Protein AF-X0XAU9-F1 (afdb_monomer)

Foldseek 3Di:
DDALVNFDDDDDVLVVLLCVVVPDDPLEDEAEAEDQQRNSVVRSSVVNCVVVVHDYNYYYDYPNPDDPVPDPPPPPVVVPD

Secondary structure (DSSP, 8-state):
---GGGS-S----HHHHHHGGGG-STT--EEEEE--TTTHHHHHHHHHHHHTT---EEEEE--SS--TTSS---GGGTTT-

Solvent-accessible surface area (backbone atoms only — not comparable to full-atom values): 5361 Å² total; per-residue (Å²): 134,91,54,40,86,76,37,66,76,90,77,88,55,62,70,62,57,64,45,54,68,72,68,53,65,87,71,69,51,73,46,78,49,75,66,48,90,76,34,26,62,55,42,46,45,50,54,51,31,60,75,69,72,51,72,63,55,73,44,78,47,64,81,89,73,67,62,93,79,79,51,86,81,56,68,76,73,67,76,73,119

pLDDT: mean 81.13, std 16.71, range [40.97, 96.0]

Nearest PDB structures (foldseek):
  7dsu-assembly1_A  TM=6.433E-01  e=3.068E-01  Mycoplasmopsis bovis
  7m3e-assembly1_B  TM=5.883E-01  e=7.836E-01  Homo sapiens
  8tao-assembly1_A  TM=6.132E-01  e=1.024E+00  Homo sapiens
  6l6f-assembly1_C  TM=5.170E-01  e=5.845E+00  Rattus norvegicus

InterPro domains:
  IPR029063 S-adenosyl-L-methionine-dependent methyltransferase superfamily [G3DSA:3.40.50.150] (2-80)

Radius of gyration: 14.55 Å; Cα contacts (8 Å, |Δi|>4): 72; chains: 1; bounding box: 35×26×37 Å

Mean predicted aligned error: 7.81 Å

Structure (mmCIF, N/CA/C/O backbone):
data_AF-X0XAU9-F1
#
_entry.id   AF-X0XAU9-F1
#
loop_
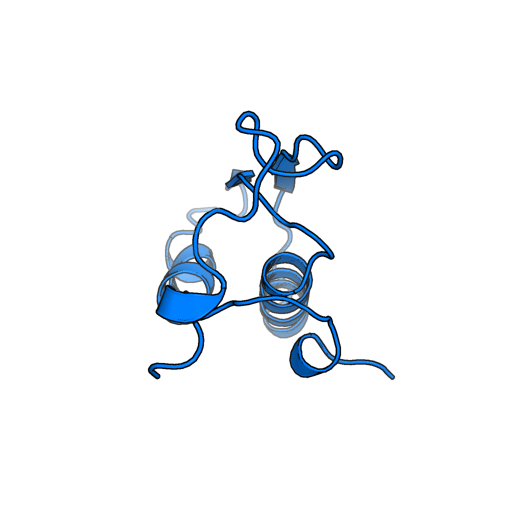_atom_site.group_PDB
_atom_site.id
_atom_site.type_symbol
_atom_site.label_atom_id
_atom_site.label_alt_id
_atom_site.label_comp_id
_atom_site.label_asym_id
_atom_site.label_entity_id
_atom_site.label_seq_id
_atom_site.pdbx_PDB_ins_code
_atom_site.Cartn_x
_atom_site.Cartn_y
_atom_site.Cartn_z
_atom_site.occupancy
_atom_site.B_iso_or_equiv
_atom_site.auth_seq_id
_atom_site.auth_comp_id
_atom_site.auth_asym_id
_atom_site.auth_atom_id
_atom_site.pdbx_PDB_model_num
ATOM 1 N N . MET A 1 1 ? -15.404 -2.006 -10.234 1.00 63.88 1 MET A N 1
ATOM 2 C CA . MET A 1 1 ? -14.373 -1.288 -9.451 1.00 63.88 1 MET A CA 1
ATOM 3 C C . MET A 1 1 ? -13.094 -2.108 -9.537 1.00 63.88 1 MET A C 1
ATOM 5 O O . MET A 1 1 ? -13.206 -3.321 -9.421 1.00 63.88 1 MET A O 1
ATOM 9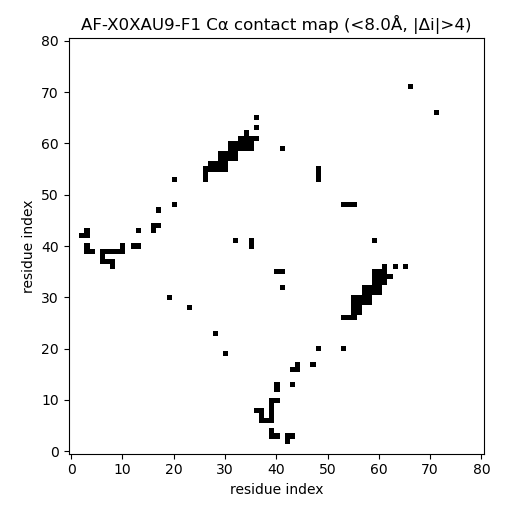 N N . LYS A 1 2 ? -11.939 -1.497 -9.830 1.00 78.12 2 LYS A N 1
ATOM 10 C CA . LYS A 1 2 ? -10.656 -2.224 -9.881 1.00 78.12 2 LYS A CA 1
ATOM 11 C C . LYS A 1 2 ? -10.252 -2.656 -8.466 1.00 78.12 2 LYS A C 1
ATOM 13 O O . LYS A 1 2 ? -10.477 -1.884 -7.535 1.00 78.12 2 LYS A O 1
ATOM 18 N N . ARG A 1 3 ? -9.697 -3.860 -8.325 1.00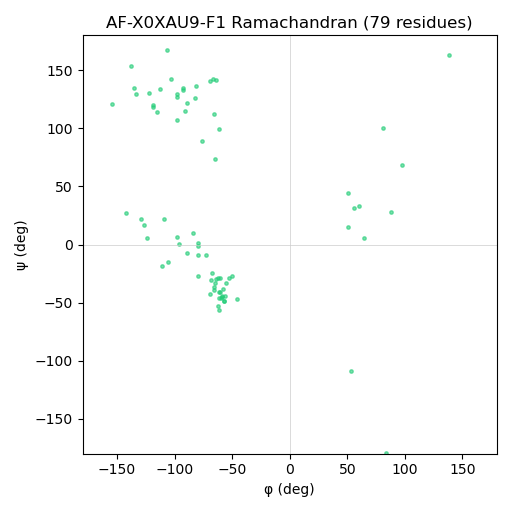 90.06 3 ARG A N 1
ATOM 19 C CA . ARG A 1 3 ? -9.162 -4.410 -7.066 1.00 90.06 3 ARG A CA 1
ATOM 20 C C . ARG A 1 3 ? -7.637 -4.410 -7.099 1.00 90.06 3 ARG A C 1
ATOM 22 O O . ARG A 1 3 ? -7.045 -4.260 -8.169 1.00 90.06 3 ARG A O 1
ATOM 29 N N . TRP A 1 4 ? -6.990 -4.630 -5.957 1.00 94.56 4 TRP A N 1
ATOM 30 C CA . TRP A 1 4 ? -5.524 -4.701 -5.896 1.00 94.56 4 TRP A CA 1
ATOM 31 C C . TRP A 1 4 ? -4.920 -5.738 -6.862 1.00 94.56 4 TRP A C 1
ATOM 33 O O . TRP A 1 4 ? -3.851 -5.504 -7.420 1.00 94.56 4 TRP A O 1
ATOM 43 N N . GLN A 1 5 ? -5.605 -6.859 -7.131 1.00 94.31 5 GLN A N 1
ATOM 44 C CA . GLN A 1 5 ? -5.108 -7.897 -8.045 1.00 94.31 5 GLN A CA 1
ATOM 45 C C . GLN A 1 5 ? -4.895 -7.372 -9.471 1.00 94.31 5 GLN A C 1
ATOM 47 O O . GLN A 1 5 ? -3.999 -7.860 -10.162 1.00 94.31 5 GLN A O 1
ATOM 52 N N . ASP A 1 6 ? -5.675 -6.364 -9.874 1.00 95.00 6 ASP A N 1
ATOM 53 C CA . ASP A 1 6 ? -5.647 -5.765 -11.211 1.00 95.00 6 ASP A CA 1
ATOM 54 C C . ASP A 1 6 ? -4.480 -4.774 -11.388 1.00 95.00 6 ASP A C 1
ATOM 56 O O . ASP A 1 6 ? -4.229 -4.296 -12.496 1.00 95.00 6 ASP A O 1
ATOM 60 N N . ILE A 1 7 ? -3.768 -4.435 -10.306 1.00 94.06 7 ILE A N 1
ATOM 61 C CA . ILE A 1 7 ? -2.608 -3.543 -10.342 1.00 94.06 7 ILE A CA 1
ATOM 62 C C . ILE A 1 7 ? -1.373 -4.362 -10.759 1.00 94.06 7 ILE A C 1
ATOM 64 O O . ILE A 1 7 ? -1.081 -5.391 -10.128 1.00 94.06 7 ILE A O 1
ATOM 68 N N . PRO A 1 8 ? -0.630 -3.947 -11.806 1.00 92.50 8 PRO A N 1
ATOM 69 C CA . PRO A 1 8 ? 0.602 -4.619 -12.194 1.00 92.50 8 PRO A CA 1
ATOM 70 C C . PRO A 1 8 ? 1.659 -4.516 -11.093 1.00 92.50 8 PRO A C 1
ATOM 72 O O . PRO A 1 8 ? 1.817 -3.476 -10.456 1.00 92.50 8 PRO A O 1
ATOM 75 N N . GLY A 1 9 ? 2.409 -5.593 -10.900 1.00 88.62 9 GLY A N 1
ATOM 76 C CA . GLY A 1 9 ? 3.447 -5.675 -9.880 1.00 88.62 9 GLY A CA 1
ATOM 77 C C . GLY A 1 9 ? 3.436 -7.017 -9.163 1.00 88.62 9 GLY A C 1
ATOM 78 O O . GLY A 1 9 ? 2.459 -7.771 -9.223 1.00 88.62 9 GLY A O 1
ATOM 79 N N . TRP A 1 10 ? 4.544 -7.299 -8.487 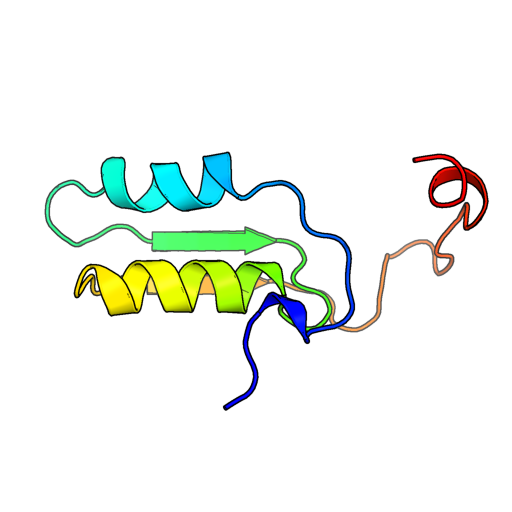1.00 88.06 10 TRP A N 1
ATOM 80 C CA . TRP A 1 10 ? 4.704 -8.473 -7.644 1.00 88.06 10 TRP A CA 1
ATOM 81 C C . TRP A 1 10 ? 4.332 -8.141 -6.199 1.00 88.06 10 TRP A C 1
ATOM 83 O O . TRP A 1 10 ? 4.725 -7.101 -5.675 1.00 88.06 10 TRP A O 1
ATOM 93 N N . PHE A 1 11 ? 3.565 -9.026 -5.572 1.00 92.75 11 PHE A N 1
ATOM 94 C CA . PHE A 1 11 ? 3.169 -8.919 -4.176 1.00 92.75 11 PHE A CA 1
ATOM 95 C C . PHE A 1 11 ? 2.866 -10.321 -3.645 1.00 92.75 11 PHE A C 1
ATOM 97 O O . PHE A 1 11 ? 2.021 -11.005 -4.213 1.00 92.75 11 PHE A O 1
ATOM 104 N N . ASN A 1 12 ? 3.588 -10.747 -2.608 1.00 91.62 12 ASN A N 1
ATOM 105 C CA . ASN A 1 12 ? 3.394 -12.028 -1.915 1.00 91.62 12 ASN A CA 1
ATOM 106 C C . ASN A 1 12 ? 3.614 -11.895 -0.388 1.00 91.62 12 ASN A C 1
ATOM 108 O O . ASN A 1 12 ? 4.060 -12.829 0.287 1.00 91.62 12 ASN A O 1
ATOM 112 N N . PHE A 1 13 ? 3.378 -10.692 0.145 1.00 87.69 13 PHE A N 1
ATOM 113 C CA . PHE A 1 13 ? 3.572 -10.350 1.556 1.00 87.69 13 PHE A CA 1
ATOM 114 C C . PHE A 1 13 ? 2.246 -10.140 2.294 1.00 87.69 13 PHE A C 1
ATOM 116 O O . PHE A 1 13 ? 2.229 -9.498 3.345 1.00 87.69 13 PHE A O 1
ATOM 123 N N . GLU A 1 14 ? 1.145 -10.692 1.781 1.00 92.94 14 GLU A N 1
ATOM 124 C CA . GLU A 1 14 ? -0.213 -10.575 2.326 1.00 92.94 14 GLU A CA 1
ATOM 125 C C . GLU A 1 14 ? -0.219 -10.796 3.837 1.00 92.94 14 GLU A C 1
ATOM 127 O O . GLU A 1 14 ? -0.706 -9.959 4.588 1.00 92.94 14 GLU A O 1
ATOM 132 N N . ARG A 1 15 ? 0.459 -11.852 4.302 1.00 91.25 15 ARG A N 1
ATOM 133 C CA . ARG A 1 15 ? 0.535 -12.198 5.726 1.00 91.25 15 ARG A CA 1
ATOM 134 C C . ARG A 1 15 ? 1.115 -11.082 6.601 1.00 91.25 15 ARG A C 1
ATOM 136 O O . ARG A 1 15 ? 0.670 -10.914 7.731 1.00 91.25 15 ARG A O 1
ATOM 143 N N . VAL A 1 16 ? 2.124 -10.344 6.134 1.00 88.06 16 VAL A N 1
ATOM 144 C CA . VAL A 1 16 ? 2.713 -9.232 6.907 1.00 88.06 16 VAL A CA 1
ATOM 145 C C . VAL A 1 16 ? 1.714 -8.080 7.000 1.00 88.06 16 VAL A C 1
ATOM 147 O O . VAL A 1 16 ? 1.521 -7.513 8.075 1.00 88.06 16 VAL A O 1
ATOM 150 N N . TYR A 1 17 ? 1.041 -7.785 5.890 1.00 91.31 17 TYR A N 1
ATOM 151 C CA . TYR A 1 17 ? 0.009 -6.757 5.808 1.00 91.31 17 TYR A CA 1
ATOM 152 C C . TYR A 1 17 ? -1.226 -7.112 6.651 1.00 91.31 17 TYR A C 1
ATOM 154 O O . TYR A 1 17 ? -1.745 -6.254 7.358 1.00 91.31 17 TYR A O 1
ATOM 162 N N . ASP A 1 18 ? -1.635 -8.381 6.684 1.00 91.25 18 ASP A N 1
ATOM 163 C CA . ASP A 1 18 ? -2.744 -8.875 7.512 1.00 91.25 18 ASP A CA 1
ATOM 164 C C . ASP A 1 18 ? -2.456 -8.761 9.014 1.00 91.25 18 ASP A C 1
ATOM 166 O O . ASP A 1 18 ? -3.364 -8.539 9.820 1.00 91.25 18 ASP A O 1
ATOM 170 N N . LEU A 1 19 ? -1.187 -8.918 9.402 1.00 88.81 19 LEU A N 1
ATOM 171 C CA . LEU A 1 19 ? -0.749 -8.824 10.792 1.00 88.81 19 LEU A CA 1
ATOM 172 C C . LEU A 1 19 ? -0.600 -7.378 11.268 1.00 88.81 19 LEU A C 1
ATOM 174 O O . LEU A 1 19 ? -0.753 -7.125 12.462 1.00 88.81 19 LEU A O 1
ATOM 178 N N . ALA A 1 20 ? -0.330 -6.423 10.377 1.00 85.38 20 ALA A N 1
ATOM 179 C CA . ALA A 1 20 ? -0.115 -5.029 10.760 1.00 85.38 20 ALA A CA 1
ATOM 180 C C . ALA A 1 20 ? -1.299 -4.429 11.553 1.00 85.38 20 ALA A C 1
ATOM 182 O O . ALA A 1 20 ? -1.060 -3.846 12.615 1.00 85.38 20 ALA A O 1
ATOM 183 N N . PRO A 1 21 ? -2.569 -4.649 11.157 1.00 82.19 21 PRO A N 1
ATOM 184 C CA . PRO A 1 21 ? -3.718 -4.267 11.966 1.00 82.19 21 PRO A CA 1
ATOM 185 C C . PRO A 1 21 ? -3.810 -4.957 13.332 1.00 82.19 21 PRO A C 1
ATOM 187 O O . PRO A 1 21 ? -4.358 -4.389 14.268 1.00 82.19 21 PRO A O 1
ATOM 190 N N . VAL A 1 22 ? -3.296 -6.180 13.485 1.00 83.31 22 VAL A N 1
ATOM 191 C CA . VAL A 1 22 ? -3.351 -6.913 14.766 1.00 83.31 22 VAL A CA 1
ATOM 192 C C . VAL A 1 22 ? -2.460 -6.249 15.817 1.00 83.31 22 VAL A C 1
ATOM 194 O O . VAL A 1 22 ? -2.768 -6.271 17.007 1.00 83.31 22 VAL A O 1
ATOM 197 N N . PHE A 1 23 ? -1.375 -5.609 15.385 1.00 77.19 23 PHE A N 1
ATOM 198 C CA . PHE A 1 23 ? -0.470 -4.887 16.276 1.00 77.19 23 PHE A CA 1
ATOM 199 C C . PHE A 1 23 ? -0.971 -3.489 16.671 1.00 77.1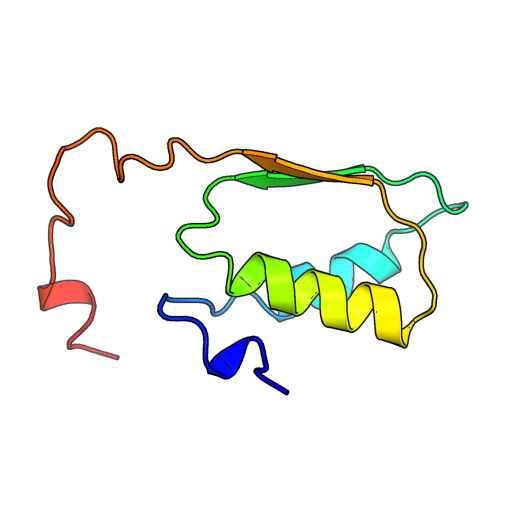9 23 PHE A C 1
ATOM 201 O O . PHE A 1 23 ? -0.313 -2.829 17.479 1.00 77.19 23 PHE A O 1
ATOM 208 N N . LEU A 1 24 ? -2.134 -3.040 16.173 1.00 69.75 24 LEU A N 1
ATOM 209 C CA . LEU A 1 24 ? -2.763 -1.786 16.598 1.00 69.75 24 LEU A CA 1
ATOM 210 C C . LEU A 1 24 ? -3.101 -1.822 18.088 1.00 69.75 24 LEU A C 1
ATOM 212 O O . LEU A 1 24 ? -4.147 -2.308 18.511 1.00 69.75 24 LEU A O 1
ATOM 216 N N . ARG A 1 25 ? -2.237 -1.213 18.899 1.00 60.22 25 ARG A N 1
ATOM 217 C CA . ARG A 1 25 ? -2.613 -0.744 20.232 1.00 60.22 25 ARG A CA 1
ATOM 218 C C . ARG A 1 25 ? -3.129 0.688 20.113 1.00 60.22 25 ARG A C 1
ATOM 220 O O . ARG A 1 25 ? -2.407 1.576 19.668 1.00 60.22 25 ARG A O 1
ATOM 227 N N . ASN A 1 26 ? -4.371 0.914 20.538 1.00 62.84 26 ASN A N 1
ATOM 228 C CA . ASN A 1 26 ? -4.968 2.241 20.740 1.00 62.84 26 ASN A CA 1
ATOM 229 C C . ASN A 1 26 ? -5.057 3.156 19.497 1.00 62.84 26 ASN A C 1
ATOM 231 O O . ASN A 1 26 ? -4.962 4.370 19.653 1.00 62.84 26 ASN A O 1
ATOM 235 N N . ASN A 1 27 ? -5.256 2.612 18.287 1.00 62.47 27 ASN A N 1
ATOM 236 C CA . ASN A 1 27 ? -5.561 3.390 17.067 1.00 62.47 27 ASN A CA 1
ATOM 237 C C . ASN A 1 27 ? -4.537 4.490 16.699 1.00 62.47 27 ASN A C 1
ATOM 239 O O . ASN A 1 27 ? -4.908 5.530 16.168 1.00 62.47 27 ASN A O 1
ATOM 243 N N . LYS A 1 28 ? -3.247 4.306 17.017 1.00 68.50 28 LYS A N 1
ATOM 244 C CA . LYS A 1 28 ? -2.193 5.324 16.788 1.00 68.50 28 LYS A CA 1
ATOM 245 C C . LYS A 1 28 ? -0.962 4.800 16.047 1.00 68.50 28 LYS A C 1
ATOM 247 O O . LYS A 1 28 ? 0.125 5.362 16.180 1.00 68.50 28 LYS A O 1
ATOM 252 N N . LEU A 1 29 ? -1.093 3.701 15.309 1.00 71.69 29 LEU A N 1
ATOM 253 C CA . LEU A 1 29 ? 0.049 3.138 14.595 1.00 71.69 29 LEU A CA 1
ATOM 254 C C . LEU A 1 29 ? 0.287 3.880 13.283 1.00 71.69 29 LEU A C 1
ATOM 256 O O . LEU A 1 29 ? -0.646 4.161 12.533 1.00 71.69 29 LEU A O 1
ATOM 260 N N . LYS A 1 30 ? 1.563 4.154 13.024 1.00 84.62 30 LYS A N 1
ATOM 261 C CA . LYS A 1 30 ? 2.059 4.593 11.726 1.00 84.62 30 LYS A CA 1
ATOM 262 C C . LYS A 1 30 ? 2.613 3.378 11.009 1.00 84.62 30 LYS A C 1
ATOM 264 O O . LYS A 1 30 ? 3.418 2.651 11.592 1.00 84.62 30 LYS A O 1
ATOM 269 N N . PHE A 1 31 ? 2.196 3.161 9.774 1.00 87.62 31 PHE A N 1
ATOM 270 C CA . PHE A 1 31 ? 2.746 2.109 8.931 1.00 87.62 31 PHE A CA 1
ATOM 271 C C . PHE A 1 31 ? 3.513 2.754 7.782 1.00 87.62 31 PHE A C 1
ATOM 273 O O . PHE A 1 31 ? 3.027 3.704 7.173 1.00 87.62 31 PHE A O 1
ATOM 280 N N . LEU A 1 32 ? 4.717 2.253 7.511 1.00 91.75 32 LEU A N 1
ATOM 281 C CA . LEU A 1 32 ? 5.565 2.729 6.425 1.00 91.75 32 LEU A CA 1
ATOM 282 C C . LEU A 1 32 ? 5.816 1.589 5.437 1.00 91.75 32 LEU A C 1
ATOM 284 O O . LEU A 1 32 ? 6.434 0.587 5.791 1.00 91.75 32 LEU A O 1
ATOM 288 N N . GLU A 1 33 ? 5.374 1.772 4.198 1.00 93.12 33 GLU A N 1
ATOM 289 C CA . GLU A 1 33 ? 5.758 0.939 3.059 1.00 93.12 33 GLU A CA 1
ATOM 290 C C . GLU A 1 33 ? 6.970 1.559 2.350 1.00 93.12 33 GLU A C 1
ATOM 292 O O . GLU A 1 33 ? 6.992 2.759 2.071 1.00 93.12 33 GLU A O 1
ATOM 297 N N . ILE A 1 34 ? 7.981 0.738 2.054 1.00 93.25 34 ILE A N 1
ATOM 298 C CA . ILE A 1 34 ? 9.171 1.135 1.293 1.00 93.25 34 ILE A CA 1
ATOM 299 C C . ILE A 1 34 ? 9.178 0.340 -0.012 1.00 93.25 34 ILE A C 1
ATOM 301 O O . ILE A 1 34 ? 9.354 -0.877 0.010 1.00 93.25 34 ILE A O 1
ATOM 305 N N . GLY A 1 35 ? 9.019 1.040 -1.135 1.00 91.81 35 GLY A N 1
ATOM 306 C CA . GLY A 1 35 ? 8.852 0.442 -2.458 1.00 91.81 35 GLY A CA 1
ATOM 307 C C . GLY A 1 35 ? 7.413 -0.021 -2.689 1.00 91.81 35 GLY A C 1
ATOM 308 O O . GLY A 1 35 ? 7.030 -1.101 -2.255 1.00 91.81 35 GLY A O 1
ATOM 309 N N . SER A 1 36 ? 6.637 0.786 -3.409 1.00 92.94 36 SER A N 1
ATOM 310 C CA . SER A 1 36 ? 5.230 0.520 -3.745 1.00 92.94 36 SER A CA 1
ATOM 311 C C . SER A 1 36 ? 5.008 0.240 -5.228 1.00 92.94 36 SER A C 1
ATOM 313 O O . SER A 1 36 ? 3.988 -0.342 -5.603 1.00 92.94 36 SER A O 1
ATOM 315 N N . PHE A 1 37 ? 5.955 0.625 -6.089 1.00 92.94 37 PHE A N 1
ATOM 316 C CA . PHE A 1 37 ? 5.824 0.536 -7.537 1.00 92.94 37 PHE A CA 1
ATOM 317 C C . PHE A 1 37 ? 4.537 1.229 -8.031 1.00 92.94 37 PHE A C 1
ATOM 319 O O . PHE A 1 37 ? 4.449 2.453 -7.995 1.00 92.94 37 PHE A O 1
ATOM 326 N N . LEU A 1 38 ? 3.539 0.466 -8.490 1.00 94.31 38 LEU A N 1
ATOM 327 C CA . LEU A 1 38 ? 2.229 0.976 -8.919 1.00 94.31 38 LEU A CA 1
ATOM 328 C C . LEU A 1 38 ? 1.144 0.865 -7.832 1.00 94.31 38 LEU A C 1
ATOM 330 O O . LEU A 1 38 ? -0.023 1.137 -8.102 1.00 94.31 38 LEU A O 1
ATOM 334 N N . GLY A 1 39 ? 1.511 0.460 -6.614 1.00 95.19 39 GLY A N 1
ATOM 335 C CA . GLY A 1 39 ? 0.635 0.460 -5.442 1.00 95.19 39 GLY A CA 1
ATOM 336 C C . GLY A 1 39 ? -0.205 -0.804 -5.257 1.00 95.19 39 GLY A C 1
ATOM 337 O O . GLY A 1 39 ? -1.292 -0.734 -4.687 1.00 95.19 39 GLY A O 1
ATOM 338 N N . LYS A 1 40 ? 0.255 -1.971 -5.732 1.00 96.00 40 LYS A N 1
ATOM 339 C CA . LYS A 1 40 ? -0.477 -3.244 -5.573 1.00 96.00 40 LYS A CA 1
ATOM 340 C C . LYS A 1 40 ? -0.657 -3.622 -4.096 1.00 96.00 40 LYS A C 1
ATOM 342 O O . LYS A 1 40 ? -1.781 -3.793 -3.630 1.00 96.00 40 LYS A O 1
ATOM 347 N N . SER A 1 41 ? 0.451 -3.707 -3.369 1.00 95.94 41 SER A N 1
ATOM 348 C CA . SER A 1 41 ? 0.521 -3.913 -1.916 1.00 95.94 41 SER A CA 1
ATOM 349 C C . SER A 1 41 ? -0.165 -2.791 -1.140 1.00 95.94 41 SER A C 1
ATOM 351 O O . SER A 1 41 ? -0.919 -3.045 -0.202 1.00 95.94 41 SER A O 1
ATOM 353 N N . THR A 1 42 ? 0.024 -1.546 -1.577 1.00 95.75 42 THR A N 1
ATOM 354 C CA . THR A 1 42 ? -0.648 -0.382 -0.998 1.00 95.75 42 THR A CA 1
ATOM 355 C C . THR A 1 42 ? -2.170 -0.528 -1.034 1.00 95.75 42 THR A C 1
ATOM 357 O O . THR A 1 42 ? -2.846 -0.338 -0.022 1.00 95.75 42 THR A O 1
ATOM 360 N N . MET A 1 43 ? -2.729 -0.893 -2.192 1.00 95.75 43 MET A N 1
ATOM 361 C CA . MET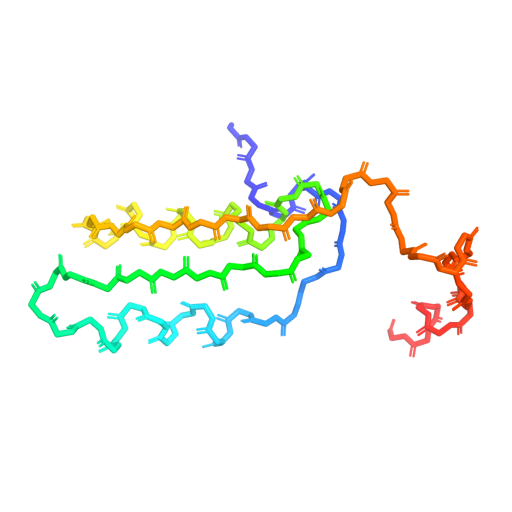 A 1 43 ? -4.171 -1.078 -2.346 1.00 95.75 43 MET A CA 1
ATOM 362 C C . MET A 1 43 ? -4.674 -2.263 -1.516 1.00 95.75 43 MET A C 1
ATOM 364 O O . MET A 1 43 ? -5.746 -2.172 -0.922 1.00 95.75 43 MET A O 1
ATOM 368 N N . TYR A 1 44 ? -3.885 -3.339 -1.412 1.00 95.75 44 TYR A N 1
ATOM 369 C CA . TYR A 1 44 ? -4.186 -4.461 -0.519 1.00 95.75 44 TYR A CA 1
ATOM 370 C C . TYR A 1 44 ? -4.336 -3.999 0.940 1.00 95.75 44 TYR A C 1
ATOM 372 O O . TYR A 1 44 ? -5.347 -4.291 1.581 1.00 95.75 44 TYR A O 1
ATOM 380 N N . MET A 1 45 ? -3.388 -3.199 1.445 1.00 94.38 45 MET A N 1
ATOM 381 C CA . MET A 1 45 ? -3.470 -2.627 2.794 1.00 94.38 45 MET A CA 1
ATOM 382 C C . MET A 1 45 ? -4.710 -1.753 2.972 1.00 94.38 45 MET A C 1
ATOM 384 O O . MET A 1 45 ? -5.428 -1.877 3.963 1.00 94.38 45 MET A O 1
ATOM 388 N N . TYR A 1 46 ? -4.981 -0.879 2.001 1.00 92.62 46 TYR A N 1
ATOM 389 C CA . TYR A 1 46 ? -6.145 0.000 2.031 1.00 92.62 46 TYR A CA 1
ATOM 390 C C . TYR A 1 46 ? -7.458 -0.790 2.118 1.00 92.62 46 TYR A C 1
ATOM 392 O O . TYR A 1 46 ? -8.328 -0.448 2.919 1.00 92.62 46 TYR A O 1
ATOM 400 N N . GLU A 1 47 ? -7.603 -1.867 1.339 1.00 93.56 47 GLU A N 1
ATOM 401 C CA . GLU A 1 47 ? -8.786 -2.731 1.390 1.00 93.56 47 GLU A CA 1
ATOM 402 C C . GLU A 1 47 ?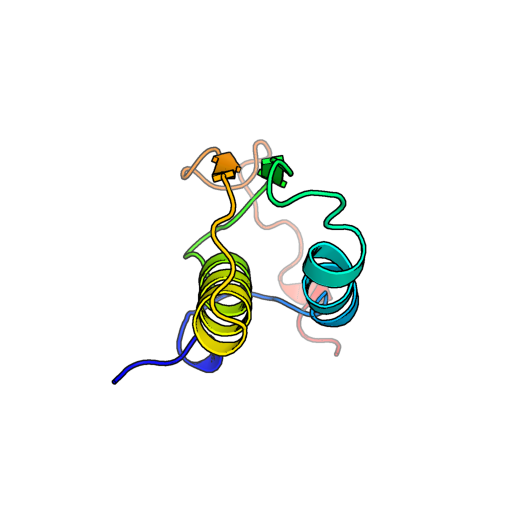 -8.956 -3.381 2.773 1.00 93.56 47 GLU A C 1
ATOM 404 O O . GLU A 1 47 ? -10.068 -3.392 3.309 1.00 93.56 47 GLU A O 1
ATOM 409 N N . ILE A 1 48 ? -7.865 -3.836 3.400 1.00 91.94 48 ILE A N 1
ATOM 410 C CA . ILE A 1 48 ? -7.891 -4.379 4.766 1.00 91.94 48 ILE A CA 1
ATOM 411 C C . ILE A 1 48 ? -8.335 -3.319 5.771 1.00 91.94 48 ILE A C 1
ATOM 413 O O . ILE A 1 48 ? -9.278 -3.558 6.531 1.00 91.94 48 ILE A O 1
ATOM 417 N N . LEU A 1 49 ? -7.679 -2.157 5.777 1.00 90.12 49 LEU A N 1
ATOM 418 C CA . LEU A 1 49 ? -7.967 -1.069 6.712 1.00 90.12 49 LEU A CA 1
ATOM 419 C C . LEU A 1 49 ? -9.422 -0.613 6.591 1.00 90.12 49 LEU A C 1
ATOM 421 O O . LEU A 1 49 ? -10.132 -0.520 7.594 1.00 90.12 49 LEU A O 1
ATOM 425 N N . LYS A 1 50 ? -9.898 -0.446 5.353 1.00 90.00 50 LYS A N 1
ATOM 426 C CA . LYS A 1 50 ? -11.289 -0.108 5.055 1.00 90.00 50 LYS A CA 1
ATOM 427 C C . LYS A 1 50 ? -12.257 -1.181 5.549 1.00 90.00 50 LYS A C 1
ATOM 429 O O . LYS A 1 50 ? -13.253 -0.843 6.180 1.00 90.00 50 LYS A O 1
ATOM 434 N N . SER A 1 51 ? -11.972 -2.463 5.302 1.00 90.75 51 SER A N 1
ATOM 435 C CA . SER A 1 51 ? -12.846 -3.571 5.725 1.00 90.75 51 SER A CA 1
ATOM 436 C C . SER A 1 51 ? -12.980 -3.689 7.247 1.00 90.75 51 SER A C 1
ATOM 438 O O . SER A 1 51 ? -14.016 -4.123 7.745 1.00 90.75 51 SER A O 1
ATOM 440 N N . LYS A 1 52 ? -11.944 -3.283 7.988 1.00 87.50 52 LYS A N 1
ATOM 441 C CA . LYS A 1 52 ? -11.895 -3.331 9.454 1.00 87.50 52 LYS A CA 1
ATOM 442 C C . LYS A 1 52 ? -12.277 -2.003 10.115 1.00 87.50 52 LYS A C 1
ATOM 444 O O . LYS A 1 52 ? -12.262 -1.931 11.340 1.00 87.50 52 LYS A O 1
ATOM 449 N N . ASN A 1 53 ? -12.619 -0.978 9.328 1.00 88.06 53 ASN A N 1
ATOM 450 C CA . ASN A 1 53 ? -12.877 0.387 9.791 1.00 88.06 53 ASN A CA 1
ATOM 451 C C . ASN A 1 53 ? -11.745 0.935 10.681 1.00 88.06 53 ASN A C 1
ATOM 453 O O . ASN A 1 53 ? -11.976 1.487 11.756 1.00 88.06 53 ASN A O 1
ATOM 457 N N . ILE A 1 54 ? -10.507 0.709 10.244 1.00 86.31 54 ILE A N 1
ATOM 458 C CA . ILE A 1 54 ? -9.302 1.138 10.944 1.00 86.31 54 ILE A CA 1
ATOM 459 C C . ILE A 1 54 ? -8.806 2.432 10.317 1.00 86.31 54 ILE A C 1
ATOM 461 O O . ILE A 1 54 ? -8.552 2.487 9.115 1.00 86.31 54 ILE A O 1
ATOM 465 N N . ASP A 1 55 ? -8.605 3.435 11.165 1.00 85.44 55 ASP A N 1
ATOM 466 C CA . ASP A 1 55 ? -7.898 4.658 10.813 1.00 85.44 55 ASP A CA 1
ATOM 467 C C . ASP A 1 55 ? -6.404 4.488 11.133 1.00 85.44 55 ASP A C 1
ATOM 469 O O . ASP A 1 55 ? -6.022 4.260 12.286 1.00 85.44 55 ASP A O 1
ATOM 473 N N . MET A 1 56 ? -5.566 4.503 10.097 1.00 85.75 56 MET A N 1
ATOM 474 C CA . MET A 1 56 ? -4.123 4.282 10.190 1.00 85.75 56 MET A CA 1
ATOM 475 C C . MET A 1 56 ? -3.386 5.315 9.342 1.00 85.75 56 MET A C 1
ATOM 477 O O . MET A 1 56 ? -3.710 5.521 8.174 1.00 85.75 56 MET A O 1
AT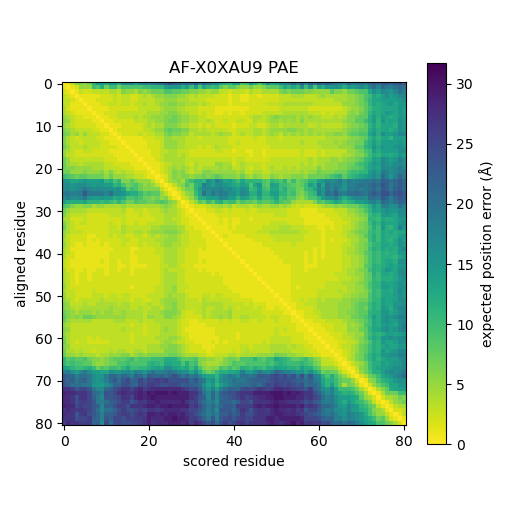OM 481 N N . ASP A 1 57 ? -2.332 5.894 9.916 1.00 88.94 57 ASP A N 1
ATOM 482 C CA . ASP A 1 57 ? -1.392 6.757 9.203 1.00 88.94 57 ASP A CA 1
ATOM 483 C C . ASP A 1 57 ? -0.464 5.885 8.339 1.00 88.94 57 ASP A C 1
ATOM 485 O O . ASP A 1 57 ? 0.572 5.386 8.798 1.00 88.94 57 ASP A O 1
ATOM 489 N N . PHE A 1 58 ? -0.900 5.622 7.106 1.00 90.44 58 PHE A N 1
ATOM 490 C CA . PHE A 1 58 ? -0.198 4.774 6.150 1.00 90.44 58 PHE A CA 1
ATOM 491 C C . PHE A 1 58 ? 0.621 5.619 5.172 1.00 90.44 58 PHE A C 1
ATOM 493 O O . PHE A 1 58 ? 0.084 6.264 4.273 1.00 90.44 58 PHE A O 1
ATOM 500 N N . ASN A 1 59 ? 1.939 5.598 5.353 1.00 93.56 59 ASN A N 1
ATOM 501 C CA . ASN A 1 59 ? 2.891 6.340 4.542 1.00 93.56 59 ASN A CA 1
ATOM 502 C C . ASN A 1 59 ? 3.584 5.407 3.553 1.00 93.56 59 ASN A C 1
ATOM 504 O O . ASN A 1 59 ? 3.940 4.276 3.887 1.00 93.56 59 ASN A O 1
ATOM 508 N N . ILE A 1 60 ? 3.825 5.917 2.351 1.00 94.94 60 ILE A N 1
ATOM 509 C CA . ILE A 1 60 ? 4.503 5.195 1.280 1.00 94.94 60 ILE A CA 1
ATOM 510 C C . ILE A 1 60 ? 5.726 6.001 0.885 1.00 94.94 60 ILE A C 1
ATOM 512 O O . ILE A 1 60 ? 5.628 7.199 0.614 1.00 94.94 60 ILE A O 1
ATOM 516 N N . ILE A 1 61 ? 6.873 5.338 0.824 1.00 95.12 61 ILE A N 1
ATOM 517 C CA . ILE A 1 61 ? 8.092 5.908 0.271 1.00 95.12 61 ILE A CA 1
ATOM 518 C C . ILE A 1 61 ? 8.513 5.054 -0.914 1.00 95.12 61 ILE A C 1
ATOM 520 O O . ILE A 1 61 ? 8.809 3.867 -0.786 1.00 95.12 61 ILE A O 1
ATOM 524 N N . ASP A 1 62 ? 8.580 5.684 -2.076 1.00 93.25 62 ASP A N 1
ATOM 525 C CA . ASP A 1 62 ? 9.170 5.111 -3.272 1.00 93.25 62 ASP A CA 1
ATOM 526 C C . ASP A 1 62 ? 10.002 6.187 -3.972 1.00 93.25 62 ASP A C 1
ATOM 528 O O . ASP A 1 62 ? 9.757 7.386 -3.858 1.00 9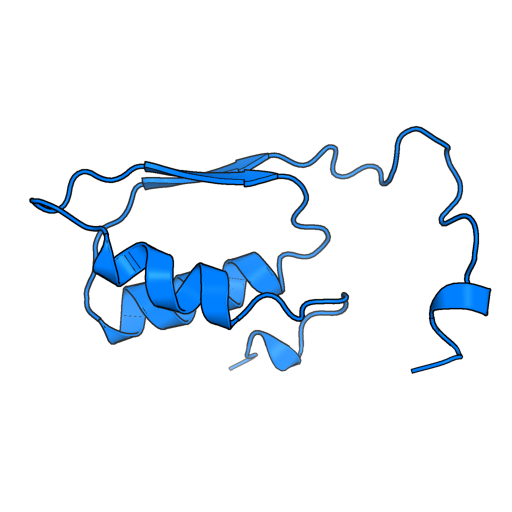3.25 62 ASP A O 1
ATOM 532 N N . THR A 1 63 ? 11.001 5.736 -4.711 1.00 91.69 63 THR A N 1
ATOM 533 C CA . THR A 1 63 ? 11.735 6.559 -5.670 1.00 91.69 63 THR A CA 1
ATOM 534 C C . THR A 1 63 ? 10.874 6.980 -6.860 1.00 91.69 63 THR A C 1
ATOM 536 O O . THR A 1 63 ? 11.225 7.938 -7.543 1.00 91.69 63 THR A O 1
ATOM 539 N N . PHE A 1 64 ? 9.821 6.210 -7.169 1.00 88.75 64 PHE A N 1
ATOM 540 C CA . PHE A 1 64 ? 8.965 6.322 -8.359 1.00 88.75 64 PHE A CA 1
ATOM 541 C C . PHE A 1 64 ? 9.722 6.387 -9.697 1.00 88.75 64 PHE A C 1
ATOM 543 O O . PHE A 1 64 ? 9.162 6.734 -10.732 1.00 88.75 64 PHE A O 1
ATOM 550 N N . THR A 1 65 ? 11.002 6.025 -9.688 1.00 86.38 65 THR A N 1
ATOM 551 C CA . THR A 1 65 ? 11.911 6.059 -10.843 1.00 86.38 65 THR A CA 1
ATOM 552 C C . THR A 1 65 ? 12.538 4.689 -11.101 1.00 86.38 65 THR A C 1
ATOM 554 O O . THR A 1 65 ? 13.351 4.526 -12.009 1.00 86.38 65 THR A O 1
ATOM 557 N N . GLY A 1 66 ? 12.101 3.677 -10.346 1.00 77.88 66 GLY A N 1
ATOM 558 C CA . GLY A 1 66 ? 12.628 2.323 -10.401 1.00 77.88 66 GLY A CA 1
ATOM 559 C C . GLY A 1 66 ? 13.888 2.146 -9.546 1.00 77.88 66 GLY A C 1
ATOM 560 O O . GLY A 1 66 ? 14.339 3.060 -8.859 1.00 77.88 66 GLY A O 1
ATOM 561 N N . PRO A 1 67 ? 14.469 0.940 -9.539 1.00 73.69 67 PRO A N 1
ATOM 562 C CA . PRO A 1 67 ? 15.613 0.636 -8.690 1.00 73.69 67 PRO A CA 1
ATOM 563 C C . PRO A 1 67 ? 16.865 1.425 -9.104 1.00 73.69 67 PRO A C 1
ATOM 565 O O . PRO A 1 67 ? 17.184 1.531 -10.288 1.00 73.69 67 PRO A O 1
ATOM 568 N N . VAL A 1 68 ? 17.647 1.869 -8.111 1.00 70.25 68 VAL A N 1
ATOM 569 C CA . VAL A 1 68 ? 18.882 2.679 -8.256 1.00 70.25 68 VAL A CA 1
ATOM 570 C C . VAL A 1 68 ? 19.886 2.104 -9.266 1.00 70.25 68 VAL A C 1
ATOM 572 O O . VAL A 1 68 ? 20.655 2.834 -9.881 1.00 70.25 68 VAL A O 1
ATOM 575 N N . THR A 1 69 ? 19.884 0.787 -9.486 1.00 70.62 69 THR A N 1
ATOM 576 C CA . THR A 1 69 ? 20.812 0.137 -10.426 1.00 70.62 69 THR A CA 1
ATOM 577 C C . THR A 1 69 ? 20.410 0.253 -11.904 1.00 70.62 69 THR A C 1
ATOM 579 O O . THR A 1 69 ? 21.107 -0.304 -12.756 1.00 70.62 69 THR A O 1
ATOM 582 N N . GLY A 1 70 ? 19.301 0.935 -12.227 1.00 56.81 70 GLY A N 1
ATOM 583 C CA . GLY A 1 70 ? 18.865 1.233 -13.601 1.00 56.81 70 GLY A CA 1
ATOM 584 C C . GLY A 1 70 ? 18.506 0.006 -14.446 1.00 56.81 70 GLY A C 1
ATOM 585 O O . GLY A 1 70 ? 18.239 0.107 -15.640 1.00 56.81 70 GLY A O 1
ATOM 586 N N . LYS A 1 71 ? 18.503 -1.177 -13.841 1.00 53.69 71 LYS A N 1
ATOM 587 C CA . LYS A 1 71 ? 18.091 -2.429 -14.451 1.00 53.69 71 LYS A CA 1
ATOM 588 C C . LYS A 1 71 ? 17.176 -3.118 -13.450 1.00 53.69 71 LYS A C 1
ATOM 590 O O . LYS A 1 71 ? 17.583 -3.364 -12.315 1.00 53.69 71 LYS A O 1
ATOM 595 N N . TRP A 1 72 ? 16.003 -3.547 -13.899 1.00 56.75 72 TRP A N 1
ATOM 596 C CA . TRP A 1 72 ? 15.392 -4.756 -13.354 1.00 56.75 72 TRP A CA 1
ATOM 597 C C . TRP A 1 72 ? 16.329 -5.918 -13.735 1.00 56.75 72 TRP A C 1
ATOM 599 O O . TRP A 1 72 ? 16.118 -6.613 -14.726 1.00 56.75 72 TRP A O 1
ATOM 609 N N . LYS A 1 73 ? 17.489 -6.033 -13.067 1.00 43.78 73 LYS A N 1
ATOM 610 C CA . LYS A 1 73 ? 18.475 -7.077 -13.366 1.00 43.78 73 LYS A CA 1
ATOM 611 C C . LYS A 1 73 ? 17.815 -8.397 -12.991 1.00 43.78 73 LYS A C 1
ATOM 613 O O . LYS A 1 73 ? 17.609 -8.641 -11.811 1.00 43.78 73 LYS A O 1
ATOM 618 N N . ASN A 1 74 ? 17.533 -9.215 -14.002 1.00 45.31 74 ASN A N 1
ATOM 619 C CA . ASN A 1 74 ? 16.991 -10.576 -13.940 1.00 45.31 74 ASN A CA 1
ATOM 620 C C . ASN A 1 74 ? 15.479 -10.685 -14.148 1.00 45.31 74 ASN A C 1
ATOM 622 O O . ASN A 1 74 ? 14.764 -11.167 -13.282 1.00 45.31 74 ASN A O 1
ATOM 626 N N . GLN A 1 75 ? 15.023 -10.399 -15.369 1.00 48.31 75 GLN A N 1
ATOM 627 C CA . GLN A 1 75 ? 13.767 -10.953 -15.892 1.00 48.31 75 GLN A CA 1
ATOM 628 C C . GLN A 1 75 ? 13.739 -12.500 -15.779 1.00 48.31 75 GLN A C 1
ATOM 630 O O . GLN A 1 75 ? 12.711 -13.075 -15.456 1.00 48.31 75 GLN A O 1
ATOM 635 N N . LYS A 1 76 ? 14.909 -13.162 -15.833 1.00 41.94 76 LYS A N 1
ATOM 636 C CA . LYS A 1 76 ? 15.061 -14.618 -15.636 1.00 41.94 76 LYS A CA 1
ATOM 637 C C . LYS A 1 76 ? 14.896 -15.154 -14.200 1.00 41.94 76 LYS A C 1
ATOM 639 O O . LYS A 1 76 ? 14.876 -16.367 -14.043 1.00 41.94 76 LYS A O 1
ATOM 644 N N . LEU A 1 77 ? 14.807 -14.315 -13.160 1.00 46.72 77 LEU A N 1
ATOM 645 C CA . LEU A 1 77 ? 14.445 -14.783 -11.803 1.00 46.72 77 LEU A CA 1
ATOM 646 C C . LEU A 1 77 ? 12.926 -14.766 -11.563 1.00 46.72 77 LEU A C 1
ATOM 648 O O . LEU A 1 77 ? 12.472 -15.272 -10.543 1.00 46.72 77 LEU A O 1
ATOM 652 N N . TRP A 1 78 ? 12.154 -14.206 -12.499 1.00 44.97 78 TRP A N 1
ATOM 653 C CA . TRP A 1 78 ? 10.695 -14.100 -12.414 1.00 44.97 78 TRP A CA 1
ATOM 654 C C . TRP A 1 78 ? 9.966 -15.078 -13.343 1.00 44.97 78 TRP A C 1
ATOM 656 O O . TRP A 1 78 ? 8.793 -15.342 -13.124 1.00 44.97 78 TRP A O 1
ATOM 666 N N . ASP A 1 79 ? 10.672 -15.669 -14.312 1.00 40.97 79 ASP A N 1
ATOM 667 C CA . ASP A 1 79 ? 10.154 -16.709 -15.218 1.00 40.97 79 ASP A CA 1
ATOM 668 C C . ASP A 1 79 ? 10.222 -18.134 -14.610 1.00 40.97 79 ASP A C 1
ATOM 670 O O . ASP A 1 79 ? 10.065 -19.124 -15.323 1.00 40.97 79 ASP A O 1
ATOM 674 N N . GLY A 1 80 ? 10.534 -18.253 -13.313 1.00 41.75 80 GLY A N 1
ATOM 675 C CA . GLY A 1 80 ? 10.823 -19.522 -12.628 1.00 41.75 80 GLY A CA 1
ATOM 676 C C . GLY A 1 80 ? 10.004 -19.796 -11.364 1.00 41.75 80 GLY A C 1
ATOM 677 O O . GLY A 1 80 ? 10.417 -20.644 -10.572 1.00 41.75 80 GLY A O 1
ATOM 678 N N . PHE A 1 81 ? 8.888 -19.088 -11.168 1.00 43.53 81 PHE A N 1
ATOM 679 C CA . PHE A 1 81 ? 7.844 -19.440 -10.200 1.00 43.53 81 PHE A CA 1
ATOM 680 C C . PHE A 1 81 ? 6.582 -19.878 -10.939 1.00 43.53 81 PHE A C 1
ATOM 682 O O . PHE A 1 81 ? 6.217 -19.183 -11.914 1.00 43.53 81 PHE A O 1
#

Sequence (81 aa):
MKRWQDIPGWFNFERVYDLAPVFLRNNKLKFLEIGSFLGKSTMYMYEILKSKNIDMDFNIIDTFTGPVTGKWKNQKLWDGF

Organism: NCBI:txid412755